Protein AF-A0A4R3NR75-F1 (afdb_monomer)

Nearest PDB structures (foldseek):
  6zif-assembly1_C  TM=8.334E-01  e=3.978E+00  Methylocystis sp. ATCC 49242

Secondary structure (DSSP, 8-state):
-PPPPP-EEE-TTTTTSSEETTTTEEPTTTTT-SEEEHHHHHHHHHHHHHHHHHT-S-STTHHHHHHHHHHHHHHHHHHT---GGGS------

Mean predicted aligned error: 6.26 Å

Solvent-accessible surface area (backbone atoms only — not comparable to full-atom values): 5483 Å² total; per-residue (Å²): 132,85,76,86,77,78,62,60,42,68,23,84,88,33,71,43,68,11,30,50,66,97,79,63,40,62,21,85,86,39,71,42,66,12,42,32,44,44,67,60,48,51,54,48,22,53,50,29,38,55,53,28,61,71,67,53,98,54,75,95,50,40,68,63,32,51,51,25,42,50,52,24,50,50,50,29,59,75,72,73,46,85,52,76,89,71,55,69,75,83,75,84,125

Structure (mmCIF, N/CA/C/O backbone):
data_AF-A0A4R3NR75-F1
#
_entry.id   AF-A0A4R3NR75-F1
#
loop_
_atom_site.group_PDB
_atom_site.id
_atom_site.type_symbol
_atom_site.label_atom_id
_atom_site.label_alt_id
_atom_site.label_comp_id
_atom_site.label_asym_id
_atom_site.label_entity_id
_atom_site.label_seq_id
_atom_site.pdbx_PDB_ins_code
_atom_site.Cartn_x
_atom_site.Cartn_y
_atom_site.Cartn_z
_atom_site.occupancy
_atom_site.B_iso_or_equiv
_atom_site.auth_seq_id
_atom_site.auth_comp_id
_atom_site.auth_asym_id
_atom_site.auth_atom_id
_atom_site.pdbx_PDB_model_num
ATOM 1 N N . MET A 1 1 ? -3.801 12.107 27.778 1.00 43.72 1 MET A N 1
ATOM 2 C CA . MET A 1 1 ? -4.805 11.440 26.917 1.00 43.72 1 MET A CA 1
ATOM 3 C C . MET A 1 1 ? -4.065 10.534 25.942 1.00 43.72 1 MET A C 1
ATOM 5 O O . MET A 1 1 ? -3.163 11.018 25.273 1.00 43.72 1 MET A O 1
ATOM 9 N N . ARG A 1 2 ? -4.353 9.226 25.906 1.00 53.00 2 ARG A N 1
ATOM 10 C CA . ARG A 1 2 ? -3.783 8.333 24.880 1.00 53.00 2 ARG A CA 1
ATOM 11 C C . ARG A 1 2 ? -4.454 8.669 23.547 1.00 53.00 2 ARG A C 1
ATOM 13 O O . ARG A 1 2 ? -5.677 8.611 23.473 1.00 53.00 2 ARG A O 1
ATOM 20 N N . ALA A 1 3 ? -3.676 9.038 22.533 1.00 62.09 3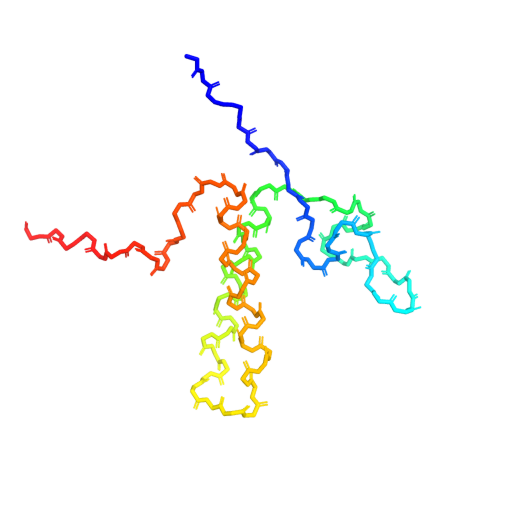 ALA A N 1
ATOM 21 C CA . ALA A 1 3 ? -4.194 9.224 21.181 1.00 62.09 3 ALA A CA 1
ATOM 22 C C . ALA A 1 3 ? -4.915 7.943 20.720 1.00 62.09 3 ALA A C 1
ATOM 24 O O . ALA A 1 3 ? -4.464 6.832 21.020 1.00 62.09 3 ALA A O 1
ATOM 25 N N . ALA A 1 4 ? -6.048 8.092 20.031 1.00 69.31 4 ALA A N 1
ATOM 26 C CA . ALA A 1 4 ? -6.794 6.958 19.503 1.00 69.31 4 ALA A CA 1
ATOM 27 C C . ALA A 1 4 ? -5.895 6.151 18.555 1.00 69.31 4 ALA A C 1
ATOM 29 O O . ALA A 1 4 ? -5.358 6.682 17.584 1.00 69.31 4 ALA A O 1
ATOM 30 N N . ARG A 1 5 ? -5.705 4.862 18.850 1.00 81.38 5 ARG A N 1
ATOM 31 C CA . ARG A 1 5 ? -4.889 3.982 18.012 1.00 81.38 5 ARG A CA 1
ATOM 32 C C . ARG A 1 5 ? -5.689 3.588 16.777 1.00 81.38 5 ARG A C 1
ATOM 34 O O . ARG A 1 5 ? -6.743 2.965 16.894 1.00 81.38 5 ARG A O 1
ATOM 41 N N . ILE A 1 6 ? -5.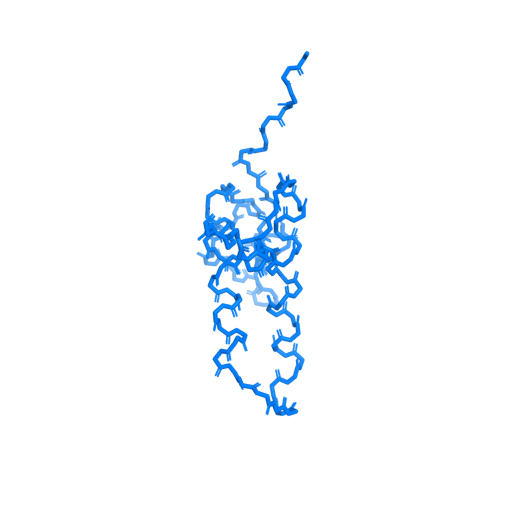163 3.897 15.598 1.00 83.62 6 ILE A N 1
ATOM 42 C CA . ILE A 1 6 ? -5.736 3.424 14.338 1.00 83.62 6 ILE A CA 1
ATOM 43 C C . ILE A 1 6 ? -5.571 1.897 14.284 1.00 83.62 6 ILE A C 1
ATOM 45 O O . ILE A 1 6 ? -4.465 1.376 14.420 1.00 83.62 6 ILE A O 1
ATOM 49 N N . ILE A 1 7 ? -6.682 1.175 14.115 1.00 91.50 7 ILE A N 1
ATOM 50 C CA . ILE A 1 7 ? -6.703 -0.297 13.994 1.00 91.50 7 ILE A CA 1
ATOM 51 C C . ILE A 1 7 ? -6.973 -0.770 12.563 1.00 91.50 7 ILE A C 1
ATOM 53 O O . ILE A 1 7 ? -6.587 -1.878 12.188 1.00 91.50 7 ILE A O 1
ATOM 57 N N . LYS A 1 8 ? -7.620 0.074 11.753 1.00 93.88 8 LYS A N 1
ATOM 58 C CA . LYS A 1 8 ? -7.948 -0.183 10.351 1.00 93.88 8 LYS A CA 1
ATOM 59 C C . LYS A 1 8 ? -7.750 1.081 9.526 1.00 93.88 8 LYS A C 1
ATOM 61 O O . LYS A 1 8 ? -7.997 2.176 10.022 1.00 93.88 8 LYS A O 1
ATOM 66 N N . VAL A 1 9 ? -7.372 0.911 8.267 1.00 94.75 9 VAL A N 1
ATOM 67 C CA . VAL A 1 9 ? -7.232 1.995 7.285 1.00 94.75 9 VAL A CA 1
ATOM 68 C C . VAL A 1 9 ? -7.988 1.656 6.006 1.00 94.75 9 VAL A C 1
ATOM 70 O O . VAL A 1 9 ? -8.404 0.513 5.792 1.00 94.75 9 VAL A O 1
ATOM 73 N N . ILE A 1 10 ? -8.189 2.663 5.159 1.00 94.81 10 ILE A N 1
ATOM 74 C CA . ILE A 1 10 ? -8.732 2.476 3.813 1.00 94.81 10 ILE A CA 1
ATOM 75 C C . ILE A 1 10 ? -7.785 1.557 3.031 1.00 94.81 10 ILE A C 1
ATOM 77 O O . ILE A 1 10 ? -6.568 1.699 3.098 1.00 94.81 10 ILE A O 1
ATOM 81 N N . CYS A 1 11 ? -8.345 0.585 2.313 1.00 94.81 11 CYS A N 1
ATOM 82 C CA . CYS A 1 11 ? -7.571 -0.365 1.527 1.00 94.81 11 CYS A CA 1
ATOM 83 C C . CYS A 1 11 ? -6.746 0.379 0.453 1.00 94.81 11 CYS A C 1
ATOM 85 O O . CYS A 1 11 ? -7.356 1.030 -0.397 1.00 94.81 11 CYS A O 1
ATOM 87 N N . PRO A 1 12 ? -5.402 0.270 0.450 1.00 91.62 12 PRO A N 1
ATOM 88 C CA . PRO A 1 12 ? -4.535 0.946 -0.524 1.00 91.62 12 PRO A CA 1
ATOM 89 C C . PRO A 1 12 ? -4.758 0.471 -1.964 1.00 91.62 12 PRO A C 1
ATOM 91 O O . PRO A 1 12 ? -4.528 1.224 -2.905 1.00 91.62 12 PRO A O 1
ATOM 94 N N . GLU A 1 13 ? -5.217 -0.769 -2.143 1.00 90.00 13 GLU A N 1
ATOM 95 C CA . GLU A 1 13 ? -5.409 -1.374 -3.462 1.00 90.00 13 GLU A CA 1
ATOM 96 C C . GLU A 1 13 ? -6.664 -0.819 -4.157 1.00 90.00 13 GLU A C 1
ATOM 98 O O . GLU A 1 13 ? -6.612 -0.373 -5.301 1.00 90.00 13 GLU A O 1
ATOM 103 N N . CYS A 1 14 ? -7.804 -0.825 -3.452 1.00 92.25 14 CYS A N 1
ATOM 104 C CA . CYS A 1 14 ? -9.103 -0.425 -4.005 1.00 92.25 14 CYS A CA 1
ATOM 105 C C . CYS A 1 14 ? -9.575 0.963 -3.556 1.00 92.25 14 CYS A C 1
ATOM 107 O O . CYS A 1 14 ? -10.714 1.332 -3.832 1.00 92.25 14 CYS A O 1
ATOM 109 N N . VAL A 1 15 ? -8.760 1.691 -2.790 1.00 91.31 15 VAL A N 1
ATOM 110 C CA . VAL A 1 15 ? -9.040 3.055 -2.304 1.00 91.31 15 VAL A CA 1
ATOM 111 C C . VAL A 1 15 ? -10.420 3.165 -1.635 1.00 91.31 15 VAL A C 1
ATOM 113 O O . VAL A 1 15 ? -11.184 4.099 -1.851 1.00 91.31 15 VAL A O 1
ATOM 116 N N . GLY A 1 16 ? -10.791 2.152 -0.848 1.00 92.31 16 GLY A N 1
ATOM 117 C CA . GLY A 1 16 ? -12.067 2.142 -0.124 1.00 92.31 16 GLY A CA 1
ATOM 118 C C . GLY A 1 16 ? -13.283 1.659 -0.906 1.00 92.31 16 GLY A C 1
ATOM 119 O O . GLY A 1 16 ? -14.307 1.393 -0.288 1.00 92.31 16 GLY A O 1
ATOM 120 N N . GLN A 1 17 ? -13.179 1.457 -2.221 1.00 92.56 17 GLN A N 1
ATOM 121 C CA . GLN A 1 17 ? -14.326 1.025 -3.025 1.00 92.56 17 GLN A CA 1
ATOM 122 C C . GLN A 1 17 ? -14.726 -0.437 -2.785 1.00 92.56 17 GLN A C 1
ATOM 124 O O . GLN A 1 17 ? -15.852 -0.819 -3.072 1.00 92.56 17 GLN A O 1
ATOM 129 N N . GLY A 1 18 ? -13.803 -1.278 -2.308 1.00 93.00 18 GLY A N 1
ATOM 130 C CA . GLY A 1 18 ? -14.000 -2.729 -2.187 1.00 93.00 18 GLY A CA 1
ATOM 131 C C . GLY A 1 18 ? -13.863 -3.488 -3.515 1.00 93.00 18 GLY A C 1
ATOM 132 O O . GLY A 1 18 ? -13.755 -4.713 -3.513 1.00 93.00 18 GLY A O 1
ATOM 133 N N . TYR A 1 19 ? -13.776 -2.779 -4.640 1.00 90.81 19 TYR A N 1
ATOM 134 C CA . TYR A 1 19 ? -13.697 -3.351 -5.982 1.00 90.81 19 TYR A CA 1
ATOM 135 C C . TYR A 1 19 ? -12.520 -2.762 -6.764 1.00 90.81 19 TYR A C 1
ATOM 137 O O . TYR A 1 19 ? -12.109 -1.629 -6.517 1.00 90.81 19 TYR A O 1
ATOM 145 N N . LEU A 1 20 ? -11.961 -3.537 -7.694 1.00 82.25 20 LEU A N 1
ATOM 146 C CA . LEU A 1 20 ? -10.857 -3.107 -8.555 1.00 82.25 20 LEU A CA 1
ATOM 147 C C . LEU A 1 20 ? -11.372 -2.846 -9.976 1.00 82.25 20 LEU A C 1
ATOM 149 O O . LEU A 1 20 ? -11.590 -3.785 -10.741 1.00 82.25 20 LEU A O 1
ATOM 153 N N . SER A 1 21 ? -11.495 -1.566 -10.348 1.00 72.88 21 SER A N 1
ATOM 154 C CA . SER A 1 21 ? -11.765 -1.072 -11.716 1.00 72.88 21 SER A CA 1
ATOM 155 C C . SER A 1 21 ? -13.039 -1.615 -12.406 1.00 72.88 21 SER A C 1
ATOM 157 O O . SER A 1 21 ? -13.895 -2.235 -11.776 1.00 72.88 21 SER A O 1
ATOM 159 N N . GLU A 1 22 ? -13.173 -1.342 -13.711 1.00 62.44 22 GLU A N 1
ATOM 160 C CA . GLU A 1 22 ? -14.373 -1.475 -14.564 1.00 62.44 22 GLU A CA 1
ATOM 161 C C . GLU A 1 22 ? -15.095 -2.826 -14.491 1.00 62.44 22 GLU A C 1
ATOM 163 O O . GLU A 1 22 ? -16.308 -2.894 -14.675 1.00 62.44 22 GLU A O 1
ATOM 168 N N . ARG A 1 23 ? -14.379 -3.908 -14.165 1.00 72.25 23 ARG A N 1
ATOM 169 C CA . ARG A 1 23 ? -14.961 -5.255 -14.065 1.00 72.25 23 ARG A CA 1
ATOM 170 C C . ARG A 1 23 ? -15.683 -5.526 -12.743 1.00 72.25 23 ARG A C 1
ATOM 172 O O . ARG A 1 23 ? -16.207 -6.622 -12.571 1.00 72.25 23 ARG A O 1
ATOM 179 N N . LYS A 1 24 ? -15.688 -4.570 -11.801 1.00 79.19 24 LYS A N 1
ATOM 180 C CA . LYS A 1 24 ? -16.312 -4.691 -10.467 1.00 79.19 24 LYS A CA 1
ATOM 181 C C . LYS A 1 24 ? -15.919 -5.984 -9.735 1.00 79.19 24 LYS A C 1
ATOM 183 O O . LYS A 1 24 ? -16.710 -6.562 -8.992 1.00 79.19 24 LYS A O 1
ATOM 188 N N . LEU A 1 25 ? -14.685 -6.448 -9.932 1.00 88.81 25 LEU A N 1
ATOM 189 C CA . LEU A 1 25 ? -14.169 -7.617 -9.226 1.00 88.81 25 LEU A CA 1
ATOM 190 C C . LEU A 1 25 ? -13.837 -7.225 -7.789 1.00 88.81 25 LEU A C 1
ATOM 192 O O . LEU A 1 25 ? -13.249 -6.165 -7.555 1.00 88.81 25 LEU A O 1
ATOM 196 N N . ARG A 1 26 ? -14.224 -8.071 -6.824 1.00 93.12 26 ARG A N 1
ATOM 197 C CA . ARG A 1 26 ? -13.894 -7.850 -5.411 1.00 93.12 26 ARG A CA 1
ATOM 198 C C . ARG A 1 26 ? -12.384 -7.721 -5.260 1.00 93.12 26 ARG A C 1
ATOM 200 O O . ARG A 1 26 ? -11.622 -8.509 -5.815 1.00 93.12 26 ARG A O 1
ATOM 207 N N . CYS A 1 27 ? -11.965 -6.729 -4.487 1.00 93.00 27 CYS A N 1
ATOM 208 C CA . CYS A 1 27 ? -10.562 -6.529 -4.178 1.00 93.00 27 CYS A CA 1
ATOM 209 C C . CYS A 1 27 ? -10.015 -7.755 -3.444 1.00 93.00 27 CYS A C 1
ATOM 211 O O . CYS A 1 27 ? -10.504 -8.094 -2.368 1.00 93.00 27 CYS A O 1
ATOM 213 N N . ALA A 1 28 ? -8.987 -8.389 -4.006 1.00 91.00 28 ALA A N 1
ATOM 214 C CA . ALA A 1 28 ? -8.362 -9.574 -3.419 1.00 91.00 28 ALA A CA 1
ATOM 215 C C . ALA A 1 28 ? -7.671 -9.281 -2.075 1.00 91.00 28 ALA A C 1
ATOM 217 O O . ALA A 1 28 ? -7.484 -10.184 -1.270 1.00 91.00 28 ALA A O 1
ATOM 218 N N . MET A 1 29 ? -7.311 -8.019 -1.821 1.00 91.62 29 MET A N 1
ATOM 219 C CA . MET A 1 29 ? -6.604 -7.612 -0.607 1.00 91.62 29 MET A CA 1
ATOM 220 C C . MET A 1 29 ? -7.546 -7.393 0.584 1.00 91.62 29 MET A C 1
ATOM 222 O O . MET A 1 29 ? -7.269 -7.865 1.679 1.00 91.62 29 MET A O 1
ATOM 226 N N . CYS A 1 30 ? -8.671 -6.696 0.385 1.00 94.56 30 CYS A N 1
ATOM 227 C CA . CYS A 1 30 ? -9.646 -6.428 1.454 1.00 94.56 30 CYS A CA 1
ATOM 228 C C . CYS A 1 30 ? -10.905 -7.303 1.383 1.00 94.56 30 CYS A C 1
ATOM 230 O O . CYS A 1 30 ? -11.849 -7.084 2.143 1.00 94.56 30 CYS A O 1
ATOM 232 N N . CYS A 1 31 ? -10.958 -8.241 0.435 1.00 93.94 31 CYS A N 1
ATOM 233 C CA . CYS A 1 31 ? -12.092 -9.128 0.165 1.00 93.94 31 CYS A CA 1
ATOM 234 C C . CYS A 1 31 ? -13.436 -8.399 -0.025 1.00 93.94 31 CYS A C 1
ATOM 236 O O . CYS A 1 31 ? -14.495 -8.949 0.267 1.00 93.94 31 CYS A O 1
ATOM 238 N N . GLY A 1 32 ? -13.411 -7.152 -0.508 1.00 93.75 32 GLY A N 1
ATOM 239 C CA . GLY A 1 32 ? -14.612 -6.330 -0.693 1.00 93.75 32 GLY A CA 1
ATOM 240 C C . GLY A 1 32 ? -14.972 -5.404 0.470 1.00 93.75 32 GLY A C 1
ATOM 241 O O . GLY A 1 32 ? -15.887 -4.603 0.329 1.00 93.75 32 GLY A O 1
ATOM 242 N N . ASN A 1 33 ? -14.253 -5.447 1.595 1.00 94.12 33 ASN A N 1
ATOM 243 C CA . ASN A 1 33 ? -14.576 -4.639 2.780 1.00 94.12 33 ASN A CA 1
ATOM 244 C C . ASN A 1 33 ? -14.217 -3.145 2.611 1.00 94.12 33 ASN A C 1
ATOM 246 O O . ASN A 1 33 ? -14.677 -2.284 3.355 1.00 94.12 33 ASN A O 1
ATOM 250 N N . GLY A 1 34 ? -13.328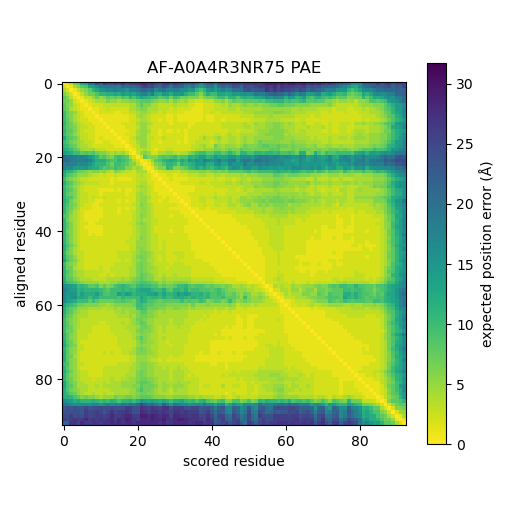 -2.810 1.670 1.00 94.38 34 GLY A N 1
ATOM 251 C CA . GLY A 1 34 ? -12.836 -1.442 1.454 1.00 94.38 34 GLY A CA 1
ATOM 252 C C . GLY A 1 34 ? -11.880 -0.935 2.543 1.00 94.38 34 GLY A C 1
ATOM 253 O O . GLY A 1 34 ? -11.128 0.010 2.315 1.00 94.38 34 GLY A O 1
ATOM 254 N N . ARG A 1 35 ? -11.827 -1.591 3.704 1.00 96.06 35 ARG A N 1
ATOM 255 C CA . ARG A 1 35 ? -10.883 -1.325 4.795 1.00 96.06 35 ARG A CA 1
ATOM 256 C C . ARG A 1 35 ? -10.091 -2.582 5.139 1.00 96.06 35 ARG A C 1
ATOM 258 O O . ARG A 1 35 ? -10.596 -3.691 4.985 1.00 96.06 35 ARG A O 1
ATOM 265 N N . VAL A 1 36 ? -8.874 -2.400 5.639 1.00 96.38 36 VAL A N 1
ATOM 266 C CA . VAL A 1 36 ? -7.989 -3.481 6.106 1.00 96.38 36 VAL A CA 1
ATOM 267 C C . VAL A 1 36 ? -7.377 -3.145 7.454 1.00 96.38 36 VAL A C 1
ATOM 269 O O . VAL A 1 36 ? -7.421 -1.989 7.879 1.00 96.38 36 VAL A O 1
ATOM 272 N N . SER A 1 37 ? -6.822 -4.147 8.138 1.00 96.25 37 SER A N 1
ATOM 273 C CA . SER A 1 37 ? -6.091 -3.905 9.379 1.00 96.25 37 SER A CA 1
ATOM 274 C C . SER A 1 37 ? -4.843 -3.057 9.121 1.00 96.25 37 SER A C 1
ATOM 276 O O . SER A 1 37 ? -4.267 -3.068 8.030 1.00 96.25 37 SER A O 1
ATOM 278 N N . VAL A 1 38 ? -4.405 -2.323 10.142 1.00 95.38 38 VAL A N 1
ATOM 279 C CA . VAL A 1 38 ? -3.149 -1.564 10.073 1.00 95.38 38 VAL A CA 1
ATOM 280 C C . VAL A 1 38 ? -1.946 -2.479 9.821 1.00 95.38 38 VAL A C 1
ATOM 282 O O . VAL A 1 38 ? -1.048 -2.103 9.072 1.00 95.38 38 VAL A O 1
ATOM 285 N N . CYS A 1 39 ? -1.932 -3.689 10.387 1.00 95.06 39 CYS A N 1
ATOM 286 C CA . CYS A 1 39 ? -0.855 -4.655 10.166 1.00 95.06 39 CYS A CA 1
ATOM 287 C C . CYS A 1 39 ? -0.755 -5.066 8.690 1.00 95.06 39 CYS A C 1
ATOM 289 O O . CYS A 1 39 ? 0.330 -4.992 8.111 1.00 95.06 39 CYS A O 1
ATOM 291 N N . ASP A 1 40 ? -1.884 -5.410 8.066 1.00 95.88 40 ASP A N 1
ATOM 292 C CA . ASP A 1 40 ? -1.915 -5.817 6.656 1.00 95.88 40 ASP A CA 1
ATOM 293 C C . ASP A 1 40 ? -1.526 -4.657 5.737 1.00 95.88 40 ASP A C 1
ATOM 295 O O . ASP A 1 40 ? -0.760 -4.835 4.789 1.00 95.88 40 ASP A O 1
ATOM 299 N N . ALA A 1 41 ? -2.001 -3.444 6.046 1.00 95.56 41 ALA A N 1
ATOM 300 C CA . ALA A 1 41 ? -1.631 -2.244 5.306 1.00 95.56 41 ALA A CA 1
ATOM 301 C C . ALA A 1 41 ? -0.117 -1.991 5.363 1.00 95.56 41 ALA A C 1
ATOM 303 O O . ALA A 1 41 ? 0.499 -1.766 4.321 1.00 95.56 41 ALA A O 1
ATOM 304 N N . ARG A 1 42 ? 0.509 -2.096 6.546 1.00 95.75 42 ARG A N 1
ATOM 305 C CA . ARG A 1 42 ? 1.971 -1.962 6.698 1.00 95.75 42 ARG A CA 1
ATOM 306 C C . ARG A 1 42 ? 2.724 -3.001 5.881 1.00 95.75 42 ARG A C 1
ATOM 308 O O . ARG A 1 42 ? 3.666 -2.656 5.169 1.00 95.75 42 ARG A O 1
ATOM 315 N N . GLN A 1 43 ? 2.325 -4.268 5.976 1.00 95.88 43 GLN A N 1
ATOM 316 C CA . GLN A 1 43 ? 2.986 -5.341 5.241 1.00 95.88 43 GLN A CA 1
ATOM 317 C C . GLN A 1 43 ? 2.863 -5.130 3.729 1.00 95.88 43 GLN A C 1
ATOM 319 O O . GLN A 1 43 ? 3.844 -5.292 3.001 1.00 95.88 43 GLN A O 1
ATOM 324 N N . HIS A 1 44 ? 1.696 -4.686 3.264 1.00 95.31 44 HIS A N 1
ATOM 325 C CA . HIS A 1 44 ? 1.484 -4.313 1.873 1.00 95.31 44 HIS A CA 1
ATOM 326 C C . HIS A 1 44 ? 2.378 -3.137 1.446 1.00 95.31 44 HIS A C 1
ATOM 328 O O . HIS A 1 44 ? 3.069 -3.245 0.437 1.00 95.31 44 HIS A O 1
ATOM 334 N N . ALA A 1 45 ? 2.464 -2.063 2.238 1.00 96.06 45 ALA A N 1
ATOM 335 C CA . ALA A 1 45 ? 3.345 -0.923 1.970 1.00 96.06 45 ALA A CA 1
ATOM 336 C C . ALA A 1 45 ? 4.826 -1.327 1.853 1.00 96.06 45 ALA A C 1
ATOM 338 O O . ALA A 1 45 ? 5.524 -0.899 0.930 1.00 96.06 45 ALA A O 1
ATOM 339 N N . ILE A 1 46 ? 5.304 -2.208 2.739 1.00 96.44 46 ILE A N 1
ATOM 340 C CA . ILE A 1 46 ? 6.666 -2.762 2.676 1.00 96.44 46 ILE A CA 1
ATOM 341 C C . ILE A 1 46 ? 6.863 -3.574 1.389 1.00 96.44 46 ILE A C 1
ATOM 343 O O . ILE A 1 46 ? 7.891 -3.441 0.722 1.00 96.44 46 ILE A O 1
ATOM 347 N N . SER A 1 47 ? 5.883 -4.398 1.013 1.00 96.19 47 SER A N 1
ATOM 348 C CA . SER A 1 47 ? 5.908 -5.153 -0.242 1.00 96.19 47 SER A CA 1
ATOM 349 C C . SER A 1 47 ? 5.925 -4.238 -1.469 1.00 96.19 47 SER A C 1
ATOM 351 O O . SER A 1 47 ? 6.708 -4.484 -2.386 1.00 96.19 47 SER A O 1
ATOM 353 N N . CYS A 1 48 ? 5.147 -3.150 -1.474 1.00 95.44 48 CYS A N 1
ATOM 354 C CA . CYS A 1 48 ? 5.172 -2.138 -2.531 1.00 95.44 48 CYS A CA 1
ATOM 355 C C . CYS A 1 48 ? 6.551 -1.491 -2.658 1.00 95.44 48 CYS A C 1
ATOM 357 O O . CYS A 1 48 ? 7.070 -1.396 -3.770 1.00 95.44 48 CYS A O 1
ATOM 359 N N . ARG A 1 49 ? 7.177 -1.115 -1.533 1.00 95.62 49 ARG A N 1
ATOM 360 C CA . ARG A 1 49 ? 8.537 -0.559 -1.522 1.00 95.62 49 ARG A CA 1
ATOM 361 C C . ARG A 1 49 ? 9.541 -1.536 -2.134 1.00 95.62 49 ARG A C 1
ATOM 363 O O . ARG A 1 49 ? 10.224 -1.185 -3.089 1.00 95.62 49 ARG A O 1
ATOM 370 N N . LYS A 1 50 ? 9.558 -2.787 -1.662 1.00 95.50 50 LYS A N 1
ATOM 371 C CA . LYS A 1 50 ? 10.448 -3.835 -2.192 1.00 95.50 50 LYS A CA 1
ATOM 372 C C . LYS A 1 50 ? 10.219 -4.087 -3.683 1.00 95.50 50 LYS A C 1
ATOM 374 O O . LYS A 1 50 ? 11.175 -4.274 -4.428 1.00 95.50 50 LYS A O 1
ATOM 379 N N . ALA A 1 51 ? 8.964 -4.103 -4.131 1.00 94.88 51 ALA A N 1
ATOM 380 C CA . ALA A 1 51 ? 8.631 -4.266 -5.542 1.00 94.88 51 ALA A CA 1
ATOM 381 C C . ALA A 1 51 ? 9.125 -3.079 -6.382 1.00 94.88 51 ALA A C 1
ATOM 383 O O . ALA A 1 51 ? 9.671 -3.290 -7.460 1.00 94.88 51 ALA A O 1
ATOM 384 N N . ALA A 1 52 ? 8.982 -1.851 -5.881 1.00 93.62 52 ALA A N 1
ATOM 385 C CA . ALA A 1 52 ? 9.489 -0.650 -6.534 1.00 93.62 52 ALA A CA 1
ATOM 386 C C . ALA A 1 52 ? 11.019 -0.666 -6.661 1.00 93.62 52 ALA A C 1
ATOM 388 O O . ALA A 1 52 ? 11.539 -0.370 -7.735 1.00 93.62 52 ALA A O 1
ATOM 389 N N . ASP A 1 53 ? 11.723 -1.082 -5.607 1.00 92.62 53 ASP A N 1
ATOM 390 C CA . ASP A 1 53 ? 13.185 -1.186 -5.606 1.00 92.62 53 ASP A CA 1
ATOM 391 C C . ASP A 1 53 ? 13.675 -2.245 -6.615 1.00 92.62 53 ASP A C 1
ATOM 393 O O . ASP A 1 53 ? 14.645 -2.015 -7.336 1.00 92.62 53 ASP A O 1
ATOM 397 N N . ARG A 1 54 ? 12.951 -3.368 -6.763 1.00 93.25 54 ARG A N 1
ATOM 398 C CA . ARG A 1 54 ? 13.252 -4.414 -7.764 1.00 93.25 54 ARG A CA 1
ATOM 399 C C . ARG A 1 54 ? 13.060 -3.975 -9.216 1.00 93.25 54 ARG A C 1
ATOM 401 O O . ARG A 1 54 ? 13.692 -4.552 -10.091 1.00 93.25 54 ARG A O 1
ATOM 408 N N . LEU A 1 55 ? 12.200 -2.990 -9.493 1.00 91.00 55 LEU A N 1
ATOM 409 C CA . LEU A 1 55 ? 12.013 -2.474 -10.859 1.00 91.00 55 LEU A CA 1
ATOM 410 C C . LEU A 1 55 ? 13.261 -1.741 -11.383 1.00 91.00 55 LEU A C 1
ATOM 412 O O . LEU A 1 55 ? 13.359 -1.508 -12.586 1.00 91.00 55 LEU A O 1
ATOM 416 N N . GLY A 1 56 ? 14.203 -1.394 -10.497 1.00 84.12 56 GLY A N 1
ATOM 417 C CA . GLY A 1 56 ? 15.485 -0.790 -10.846 1.00 84.12 56 GLY A CA 1
ATOM 418 C C . GLY A 1 56 ? 15.386 0.659 -11.343 1.00 84.12 56 GLY A C 1
ATOM 419 O O . GLY A 1 56 ? 14.288 1.212 -11.497 1.00 84.12 56 GLY A O 1
ATOM 420 N N . PRO A 1 57 ? 16.533 1.328 -11.558 1.00 80.31 57 PRO A N 1
ATOM 421 C CA . PRO A 1 57 ? 16.611 2.658 -12.151 1.00 80.31 57 PRO A CA 1
ATOM 422 C C . PRO A 1 57 ? 16.375 2.601 -13.668 1.00 80.31 57 PRO A C 1
ATOM 424 O O . PRO A 1 57 ? 17.280 2.311 -14.436 1.00 80.31 57 PRO A O 1
ATOM 427 N N . GLY A 1 58 ? 15.147 2.888 -14.110 1.00 84.12 58 GLY A N 1
ATOM 428 C CA . GLY A 1 58 ? 14.806 2.954 -15.535 1.00 84.12 58 GLY A CA 1
ATOM 429 C C . GLY A 1 58 ? 13.504 3.707 -15.813 1.00 84.12 58 GLY A C 1
ATOM 430 O O . GLY A 1 58 ? 12.680 3.913 -14.916 1.00 84.12 58 GLY A O 1
ATOM 431 N N . THR A 1 59 ? 13.315 4.137 -17.062 1.00 85.00 59 THR A N 1
ATOM 432 C CA . THR A 1 59 ? 12.111 4.864 -17.505 1.00 85.00 59 THR A CA 1
ATOM 433 C C . THR A 1 59 ? 10.941 3.932 -17.809 1.00 85.00 59 THR A C 1
ATOM 435 O O . THR A 1 59 ? 9.801 4.307 -17.541 1.00 85.00 59 THR A O 1
ATOM 438 N N . LEU A 1 60 ? 11.223 2.703 -18.264 1.00 88.44 60 LEU A N 1
ATOM 439 C CA . LEU A 1 60 ? 10.235 1.695 -18.678 1.00 88.44 60 LEU A CA 1
ATOM 440 C C . LEU A 1 60 ? 9.125 1.472 -17.636 1.00 88.44 60 LEU A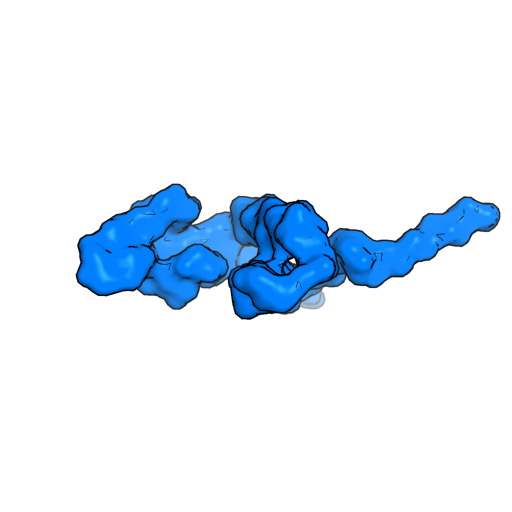 C 1
ATOM 442 O O . LEU A 1 60 ? 7.952 1.374 -17.978 1.00 88.44 60 LEU A O 1
ATOM 446 N N . TYR A 1 61 ? 9.487 1.455 -16.350 1.00 90.75 61 TYR A N 1
ATOM 447 C CA . TYR A 1 61 ? 8.551 1.241 -15.243 1.00 90.75 61 TYR A CA 1
ATOM 448 C C . TYR A 1 61 ? 8.418 2.448 -14.315 1.00 90.75 61 TYR A C 1
ATOM 450 O O . TYR A 1 61 ? 7.943 2.302 -13.186 1.00 90.75 61 TYR A O 1
ATOM 458 N N . ARG A 1 62 ? 8.816 3.649 -14.759 1.00 91.44 62 ARG A N 1
ATOM 459 C CA . ARG A 1 62 ? 8.857 4.850 -13.908 1.00 91.44 62 ARG A CA 1
ATOM 460 C C . ARG A 1 62 ? 7.517 5.124 -13.228 1.00 91.44 62 ARG A C 1
ATOM 462 O O . ARG A 1 62 ? 7.495 5.290 -12.011 1.00 91.44 62 ARG A O 1
ATOM 469 N N . ALA A 1 63 ? 6.421 5.117 -13.988 1.00 92.62 63 ALA A N 1
ATOM 470 C CA . ALA A 1 63 ? 5.082 5.387 -13.465 1.00 92.62 63 ALA A CA 1
ATOM 471 C C . ALA A 1 63 ? 4.644 4.338 -12.429 1.00 92.62 63 ALA A C 1
ATOM 473 O O . ALA A 1 63 ? 4.213 4.683 -11.329 1.00 92.62 63 ALA A O 1
ATOM 474 N N . ARG A 1 64 ? 4.825 3.046 -12.740 1.00 93.38 64 ARG A N 1
ATOM 475 C CA . ARG A 1 64 ? 4.492 1.944 -11.823 1.00 93.38 64 ARG A CA 1
ATOM 476 C C . ARG A 1 64 ? 5.308 2.022 -10.535 1.00 93.38 64 ARG A C 1
ATOM 478 O O . ARG A 1 64 ? 4.751 1.903 -9.448 1.00 93.38 64 ARG A O 1
ATOM 485 N N . ARG A 1 65 ? 6.614 2.255 -10.652 1.00 94.06 65 ARG A N 1
ATOM 486 C CA . ARG A 1 65 ? 7.527 2.407 -9.518 1.00 94.06 65 ARG A CA 1
ATOM 487 C C . ARG A 1 65 ? 7.137 3.594 -8.636 1.00 94.06 65 ARG A C 1
ATOM 489 O O . ARG A 1 65 ? 7.064 3.448 -7.422 1.00 94.06 65 ARG A O 1
ATOM 496 N N . GLN A 1 66 ? 6.832 4.743 -9.239 1.00 94.38 66 GLN A N 1
ATOM 497 C CA . GLN A 1 66 ? 6.411 5.939 -8.509 1.00 94.38 66 GLN A CA 1
ATOM 498 C C . GLN A 1 66 ? 5.089 5.715 -7.769 1.00 94.38 66 GLN A C 1
ATOM 500 O O . GLN A 1 66 ? 4.990 6.070 -6.597 1.00 94.38 66 GLN A O 1
ATOM 505 N N . ARG A 1 67 ? 4.121 5.040 -8.400 1.00 93.56 67 ARG A N 1
ATOM 506 C CA . ARG A 1 67 ? 2.866 4.651 -7.746 1.00 93.56 67 ARG A CA 1
ATOM 507 C C . ARG A 1 67 ? 3.110 3.748 -6.535 1.00 93.56 67 ARG A C 1
ATOM 509 O O . ARG A 1 67 ? 2.537 3.983 -5.479 1.00 93.56 67 ARG A O 1
ATOM 516 N N . LEU A 1 68 ? 3.973 2.741 -6.661 1.00 94.75 68 LEU A N 1
ATOM 517 C CA . LEU A 1 68 ? 4.310 1.843 -5.551 1.00 94.75 68 LEU A CA 1
ATOM 518 C C . LEU A 1 68 ? 4.982 2.585 -4.385 1.00 94.75 68 LEU A C 1
ATOM 520 O O . LEU A 1 68 ? 4.653 2.318 -3.231 1.00 94.75 68 LEU A O 1
ATOM 524 N N . TYR A 1 69 ? 5.874 3.540 -4.668 1.00 95.25 69 TYR A N 1
ATOM 525 C CA . TYR A 1 69 ? 6.449 4.403 -3.633 1.00 95.25 69 TYR A CA 1
ATOM 526 C C . TYR A 1 69 ? 5.399 5.286 -2.960 1.00 95.25 69 TYR A C 1
ATOM 528 O O . TYR A 1 69 ? 5.376 5.356 -1.737 1.00 95.25 69 TYR A O 1
ATOM 536 N N . GLN A 1 70 ? 4.509 5.909 -3.733 1.00 94.69 70 GLN A N 1
ATOM 537 C CA . GLN A 1 70 ? 3.431 6.741 -3.193 1.00 94.69 70 GLN A CA 1
ATOM 538 C C . GLN A 1 70 ? 2.495 5.945 -2.283 1.00 94.69 70 GLN A C 1
ATOM 540 O O . GLN A 1 70 ? 2.191 6.402 -1.188 1.00 94.69 70 GLN A O 1
ATOM 545 N N . VAL A 1 71 ? 2.087 4.738 -2.695 1.00 94.62 71 VAL A N 1
ATOM 546 C CA . VAL A 1 71 ? 1.265 3.850 -1.857 1.00 94.62 71 VAL A CA 1
ATOM 547 C C . VAL A 1 71 ? 1.983 3.530 -0.547 1.00 94.62 71 VAL A C 1
ATOM 549 O O . VAL A 1 71 ? 1.375 3.600 0.518 1.00 94.62 71 VAL A O 1
ATOM 552 N N . ALA A 1 72 ? 3.276 3.206 -0.614 1.00 95.44 72 ALA A N 1
ATOM 553 C CA . ALA A 1 72 ? 4.051 2.868 0.569 1.00 95.44 72 ALA A CA 1
ATOM 554 C C . ALA A 1 72 ? 4.141 4.042 1.562 1.00 95.44 72 ALA A C 1
ATOM 556 O O . ALA A 1 72 ? 3.919 3.846 2.753 1.00 95.44 72 ALA A O 1
ATOM 557 N N . GLU A 1 73 ? 4.423 5.254 1.078 1.00 95.19 73 GLU A N 1
ATOM 558 C CA . GLU A 1 73 ? 4.484 6.470 1.902 1.00 95.19 73 GLU A CA 1
ATOM 559 C C . GLU A 1 73 ? 3.117 6.827 2.498 1.00 95.19 73 GLU A C 1
ATOM 561 O O . GLU A 1 73 ? 3.004 7.014 3.709 1.00 95.19 73 GLU A O 1
ATOM 566 N N . TRP A 1 74 ? 2.067 6.823 1.672 1.00 94.25 74 TRP A N 1
ATOM 567 C CA . TRP A 1 74 ? 0.706 7.163 2.085 1.00 94.25 74 TRP A CA 1
ATOM 568 C C . TRP A 1 74 ? 0.199 6.285 3.232 1.00 94.25 74 TRP A C 1
ATOM 570 O O . TRP A 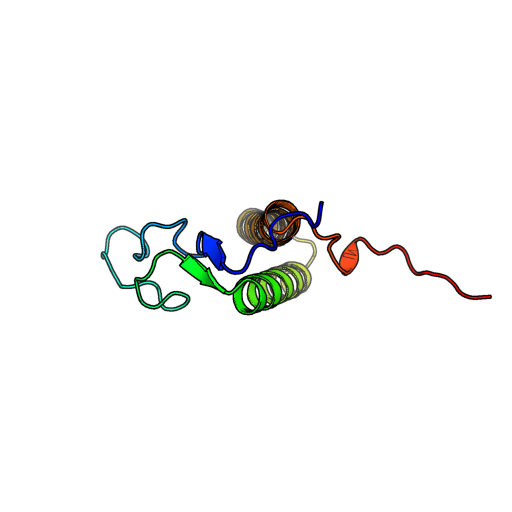1 74 ? -0.429 6.782 4.167 1.00 94.25 74 TRP A O 1
ATOM 580 N N . VAL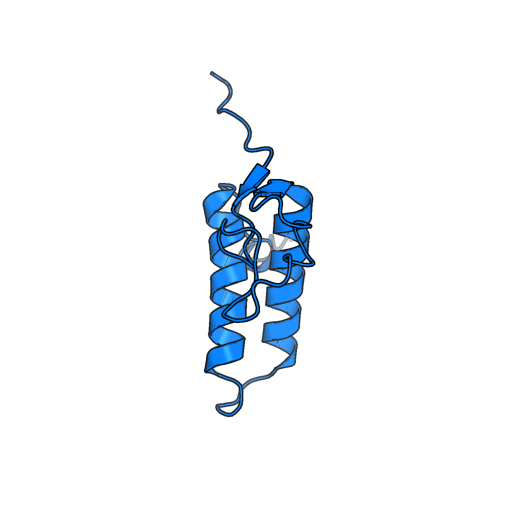 A 1 75 ? 0.479 4.977 3.192 1.00 95.12 75 VAL A N 1
ATOM 581 C CA . VAL A 1 75 ? 0.060 4.060 4.260 1.00 95.12 75 VAL A CA 1
ATOM 582 C C . VAL A 1 75 ? 0.690 4.453 5.598 1.00 95.12 75 VAL A C 1
ATOM 584 O O . VAL A 1 75 ? -0.020 4.546 6.598 1.00 95.12 75 VAL A O 1
ATOM 587 N N . PHE A 1 76 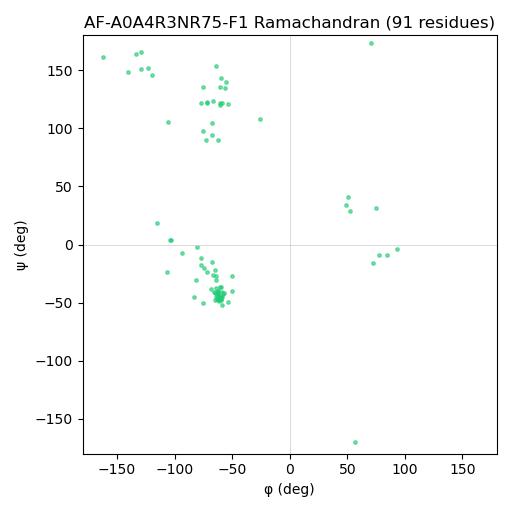? 2.003 4.686 5.634 1.00 94.81 76 PHE A N 1
ATOM 588 C CA . PHE A 1 76 ? 2.705 5.028 6.874 1.00 94.81 76 PHE A CA 1
ATOM 589 C C . PHE A 1 76 ? 2.313 6.413 7.400 1.00 94.81 76 PHE A C 1
ATOM 591 O O . PHE A 1 76 ? 2.098 6.559 8.602 1.00 94.81 76 PHE A O 1
ATOM 598 N N . GLU A 1 77 ? 2.117 7.388 6.509 1.00 92.88 77 GLU A N 1
ATOM 599 C CA . GLU A 1 77 ? 1.575 8.705 6.855 1.00 92.88 77 GLU A CA 1
ATOM 600 C C . GLU A 1 77 ? 0.172 8.593 7.470 1.00 92.88 77 GLU A C 1
ATOM 602 O O . GLU A 1 77 ? -0.076 9.130 8.546 1.00 92.88 77 GLU A O 1
ATOM 607 N N . THR A 1 78 ? -0.718 7.810 6.852 1.00 91.81 78 THR A N 1
ATOM 608 C CA . THR A 1 78 ? -2.089 7.581 7.345 1.00 91.81 78 THR A CA 1
ATOM 609 C C . THR A 1 78 ? -2.106 6.934 8.730 1.00 91.81 78 THR A C 1
ATOM 611 O O . THR A 1 78 ? -2.969 7.236 9.550 1.00 91.81 78 THR A O 1
ATOM 614 N N . ILE A 1 79 ? -1.168 6.024 9.002 1.00 92.50 79 ILE A N 1
ATOM 615 C CA . ILE A 1 79 ? -1.047 5.351 10.303 1.00 92.50 79 ILE A CA 1
ATOM 616 C C . ILE A 1 79 ? -0.390 6.274 11.349 1.00 92.50 79 ILE A C 1
ATOM 618 O O . ILE A 1 79 ? -0.529 6.023 12.547 1.00 92.50 79 ILE A O 1
ATOM 622 N N . GLY A 1 80 ? 0.293 7.340 10.920 1.00 90.69 80 GLY A N 1
ATOM 623 C CA . GLY A 1 80 ? 1.061 8.232 11.787 1.00 90.69 80 GLY A CA 1
ATOM 624 C C . GLY A 1 80 ? 2.385 7.621 12.254 1.00 90.69 80 GLY A C 1
ATOM 625 O O . GLY A 1 80 ? 2.826 7.882 13.371 1.00 90.69 80 GLY A O 1
ATOM 626 N N . GLU A 1 81 ? 3.009 6.773 11.433 1.00 91.62 81 GLU A N 1
ATOM 627 C CA . GLU A 1 81 ? 4.256 6.080 11.765 1.00 91.62 81 GLU A CA 1
ATOM 628 C C . GLU A 1 81 ? 5.390 6.426 10.805 1.00 91.62 81 GLU A C 1
ATOM 630 O O . GLU A 1 81 ? 5.188 6.573 9.603 1.00 91.62 81 GLU A O 1
ATOM 635 N N . LEU A 1 82 ? 6.620 6.482 11.326 1.00 92.38 82 LEU A N 1
ATOM 636 C CA . LEU A 1 82 ? 7.804 6.686 10.497 1.00 92.38 82 LEU A CA 1
ATOM 637 C C . LEU A 1 82 ? 8.106 5.415 9.673 1.00 92.38 82 LEU A C 1
ATOM 639 O O . LEU A 1 82 ? 8.350 4.358 10.275 1.00 92.38 82 LEU A O 1
ATOM 643 N N . PRO A 1 83 ? 8.162 5.498 8.326 1.00 93.44 83 PRO A N 1
ATOM 644 C CA . PRO A 1 83 ? 8.499 4.355 7.490 1.00 93.44 83 PRO A CA 1
ATOM 645 C C . PRO A 1 83 ? 9.892 3.794 7.816 1.00 93.44 83 PRO A C 1
ATOM 647 O O . PRO A 1 83 ? 10.830 4.562 8.052 1.00 93.44 83 PRO A O 1
ATOM 650 N N . PRO A 1 84 ? 10.089 2.465 7.761 1.00 92.62 84 PRO A N 1
ATOM 651 C CA . PRO A 1 84 ? 11.350 1.840 8.159 1.00 92.62 84 PRO A CA 1
ATOM 652 C C . PRO A 1 84 ? 12.533 2.244 7.269 1.00 92.62 84 PRO A C 1
ATOM 654 O O . PRO A 1 84 ? 13.648 2.345 7.759 1.00 92.62 84 PRO A O 1
ATOM 657 N N . TRP A 1 85 ? 12.306 2.537 5.985 1.00 90.75 85 TRP A N 1
ATOM 658 C CA . TRP A 1 85 ? 13.356 2.996 5.062 1.00 90.75 85 TRP A CA 1
ATOM 659 C C . TRP A 1 85 ? 13.747 4.468 5.246 1.00 90.75 85 TRP A C 1
ATOM 661 O O . TRP A 1 85 ? 14.745 4.899 4.677 1.00 90.75 85 TRP A O 1
ATOM 671 N N . ARG A 1 86 ? 12.971 5.245 6.013 1.00 87.56 86 ARG A N 1
ATOM 672 C CA . ARG A 1 86 ? 13.323 6.619 6.404 1.00 87.56 86 ARG A CA 1
ATOM 673 C C . ARG A 1 86 ? 14.029 6.682 7.754 1.00 87.56 86 ARG A C 1
ATOM 675 O O . ARG A 1 86 ? 14.498 7.751 8.138 1.00 87.56 86 ARG A O 1
ATOM 682 N N . ARG A 1 87 ? 14.120 5.560 8.477 1.00 82.06 87 ARG A N 1
ATOM 683 C CA . ARG A 1 87 ? 14.994 5.458 9.643 1.00 82.06 87 ARG A CA 1
ATOM 684 C C . ARG A 1 87 ? 16.423 5.523 9.123 1.00 82.06 87 ARG A C 1
ATOM 686 O O . ARG A 1 87 ? 16.972 4.525 8.662 1.00 82.06 87 ARG A O 1
ATOM 693 N N . HIS A 1 88 ? 16.994 6.726 9.126 1.00 64.31 88 HIS A N 1
ATOM 694 C CA . HIS A 1 88 ? 18.429 6.883 8.982 1.00 64.31 88 HIS A CA 1
ATOM 69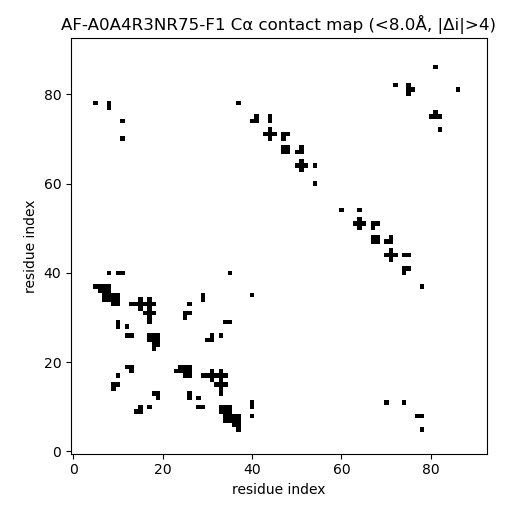5 C C . HIS A 1 88 ? 19.053 6.014 10.062 1.00 64.31 88 HIS A C 1
ATOM 697 O O . HIS A 1 88 ? 18.707 6.158 11.230 1.00 64.31 88 HIS A O 1
ATOM 703 N N . ARG A 1 89 ? 19.867 5.055 9.617 1.00 50.56 89 ARG A N 1
ATOM 704 C CA . ARG A 1 89 ? 20.711 4.169 10.416 1.00 50.56 89 ARG A CA 1
ATOM 705 C C . ARG A 1 89 ? 21.031 4.865 11.745 1.00 50.56 89 ARG A C 1
ATOM 707 O O . ARG A 1 89 ? 21.772 5.845 11.737 1.00 50.56 89 ARG A O 1
ATOM 714 N N . GLU A 1 90 ? 20.441 4.413 12.851 1.00 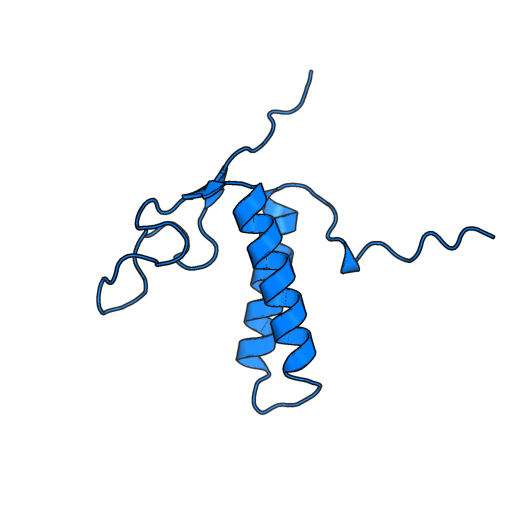52.34 90 GLU A N 1
ATOM 715 C CA . GLU A 1 90 ? 21.014 4.682 14.168 1.00 52.34 90 GLU A CA 1
ATOM 716 C C . GLU A 1 90 ? 22.370 3.979 14.113 1.00 52.34 90 GLU A C 1
ATOM 718 O O . GLU A 1 90 ? 22.475 2.764 14.263 1.00 52.34 90 GLU A O 1
ATOM 723 N N . VAL A 1 91 ? 23.388 4.715 13.668 1.00 44.81 91 VAL A N 1
ATOM 724 C CA . VAL A 1 91 ? 24.766 4.258 13.681 1.00 44.81 91 VAL A CA 1
ATOM 725 C C . VAL A 1 91 ? 25.162 4.316 15.144 1.00 44.81 91 VAL A C 1
ATOM 727 O O . VAL A 1 91 ? 25.588 5.353 15.639 1.00 44.81 91 VAL A O 1
ATOM 730 N N . THR A 1 92 ? 24.930 3.215 15.846 1.00 40.88 92 THR A N 1
ATOM 731 C CA . THR A 1 92 ? 25.537 2.950 17.141 1.00 40.88 92 THR A CA 1
ATOM 732 C C . THR A 1 92 ? 27.031 2.743 16.886 1.00 40.88 92 THR A C 1
ATOM 734 O O . THR A 1 92 ? 27.421 1.723 16.315 1.00 40.88 92 THR A O 1
ATOM 737 N N . TRP A 1 93 ? 27.838 3.745 17.227 1.00 42.16 93 TRP A N 1
ATOM 738 C CA . TRP A 1 93 ? 29.239 3.561 17.603 1.00 42.16 93 TRP A CA 1
ATOM 739 C C . TRP A 1 93 ? 29.317 3.645 19.121 1.00 42.16 93 TRP A C 1
ATOM 741 O O . TRP A 1 93 ? 28.622 4.526 19.679 1.00 42.16 93 TRP A O 1
#

Radius of gyration: 15.26 Å; Cα contacts (8 Å, |Δi|>4): 102; chains: 1; bounding box: 46×21×46 Å

Sequence (93 aa):
MRAARIIKVICPECVGQGYLSERKLRCAMCCGNGRVSVCDARQHAISCRKAADRLGPGTLYRARRQRLYQVAEWVFETIGELPPWRRHREVTW

pLDDT: mean 87.22, std 13.7, range [40.88, 96.44]

Foldseek 3Di:
DPPDQQFKDFDLQCRQQQAHPDVRHGDPQCRSRRMDTLVSLQVQLVVLQVVLVVVDPDDVCVVVSVSSPVSSVVSCVVRVHDRPVPPDPPPDD

Organism: NCBI:txid293089